Protein AF-A0A661QEM9-F1 (afdb_monomer_lite)

Structure (mmCIF, N/CA/C/O backbone):
data_AF-A0A661QEM9-F1
#
_entry.id   AF-A0A661QEM9-F1
#
loop_
_atom_site.group_PDB
_atom_site.id
_atom_site.type_symbol
_atom_site.label_atom_id
_atom_site.label_alt_id
_atom_site.label_comp_id
_atom_site.label_asym_id
_atom_site.label_entity_id
_atom_site.label_seq_id
_atom_site.pdbx_PDB_ins_code
_atom_site.Cartn_x
_atom_site.Cartn_y
_atom_site.Cartn_z
_atom_site.occupancy
_atom_site.B_iso_or_equiv
_atom_site.auth_seq_id
_atom_site.auth_comp_id
_atom_site.auth_asym_id
_atom_site.auth_atom_id
_atom_site.pdbx_PDB_model_num
ATOM 1 N N . MET A 1 1 ? -4.621 -4.789 -6.849 1.00 77.56 1 MET A N 1
ATOM 2 C CA . MET A 1 1 ? -5.264 -5.089 -5.533 1.00 77.56 1 MET A CA 1
ATOM 3 C C . MET A 1 1 ? -6.611 -5.780 -5.752 1.00 77.56 1 MET A C 1
ATOM 5 O O . MET A 1 1 ? -7.117 -5.709 -6.862 1.00 77.56 1 MET A O 1
ATOM 9 N N . LYS A 1 2 ? -7.202 -6.436 -4.737 1.00 87.25 2 LYS A N 1
ATOM 10 C CA . LYS A 1 2 ? -8.529 -7.093 -4.847 1.00 87.25 2 LYS A CA 1
ATOM 11 C C . LYS A 1 2 ? -9.705 -6.102 -4.887 1.00 87.25 2 LYS A C 1
ATOM 13 O O . LYS A 1 2 ? -10.734 -6.404 -5.480 1.00 87.25 2 LYS A O 1
ATOM 18 N N . LYS A 1 3 ? -9.569 -4.951 -4.220 1.00 89.50 3 LYS A N 1
ATOM 19 C CA . LYS A 1 3 ? -10.542 -3.844 -4.158 1.00 89.50 3 LYS A CA 1
ATOM 20 C C . LYS A 1 3 ? -9.791 -2.515 -4.027 1.00 89.50 3 LYS A C 1
ATOM 22 O O . LYS A 1 3 ? -8.589 -2.520 -3.756 1.00 89.50 3 LYS A O 1
ATOM 27 N N . ASP A 1 4 ? -10.500 -1.403 -4.201 1.00 91.62 4 ASP A N 1
ATOM 28 C CA . ASP A 1 4 ? -9.962 -0.065 -3.951 1.00 91.62 4 ASP A CA 1
ATOM 29 C C . ASP A 1 4 ? -9.961 0.243 -2.445 1.00 91.62 4 ASP A C 1
ATOM 31 O O . ASP A 1 4 ? -11.016 0.331 -1.816 1.00 91.62 4 ASP A O 1
ATOM 35 N N . TYR A 1 5 ? -8.762 0.404 -1.886 1.00 94.19 5 TYR A N 1
ATOM 36 C CA . TYR A 1 5 ? -8.525 0.808 -0.497 1.00 94.19 5 TYR A CA 1
ATOM 37 C C . TYR A 1 5 ? -7.778 2.145 -0.408 1.00 94.19 5 TYR A C 1
ATOM 39 O O . TYR A 1 5 ? -7.228 2.479 0.638 1.00 94.19 5 TYR A O 1
ATOM 47 N N . SER A 1 6 ? -7.748 2.927 -1.493 1.00 93.00 6 SER A N 1
ATOM 48 C CA . SER A 1 6 ? -6.955 4.162 -1.603 1.00 93.00 6 SER A CA 1
ATOM 49 C C . SER A 1 6 ? -7.284 5.224 -0.552 1.00 93.00 6 SER A C 1
ATOM 51 O O . SER A 1 6 ? -6.479 6.107 -0.278 1.00 93.00 6 SER A O 1
ATOM 53 N N . LYS A 1 7 ? -8.457 5.138 0.076 1.00 95.06 7 LYS A N 1
ATOM 54 C CA . LYS A 1 7 ? -8.879 6.057 1.140 1.00 95.06 7 LYS A CA 1
ATOM 55 C C . LYS A 1 7 ? -8.757 5.464 2.534 1.00 95.06 7 LYS A C 1
ATOM 57 O O . LYS A 1 7 ? -9.002 6.184 3.499 1.00 95.06 7 LYS A O 1
ATOM 62 N N . ASN A 1 8 ? -8.430 4.183 2.656 1.00 96.31 8 ASN A N 1
ATOM 63 C CA . ASN A 1 8 ? -8.427 3.459 3.917 1.00 96.31 8 ASN A CA 1
ATOM 64 C C . ASN A 1 8 ? -7.045 3.470 4.560 1.00 96.31 8 ASN A C 1
ATOM 66 O O . ASN A 1 8 ? -6.014 3.504 3.893 1.00 96.31 8 ASN A O 1
ATOM 70 N N . VAL A 1 9 ? -7.030 3.419 5.886 1.00 96.88 9 VAL A N 1
ATOM 71 C CA . VAL A 1 9 ? -5.785 3.364 6.651 1.00 96.88 9 VAL A CA 1
ATOM 72 C C . VAL A 1 9 ? -5.156 1.970 6.524 1.00 96.88 9 VAL A C 1
ATOM 74 O O . VAL A 1 9 ? -5.819 0.984 6.870 1.00 96.88 9 VAL A O 1
ATOM 77 N N . PRO A 1 10 ? -3.894 1.865 6.069 1.00 97.56 10 PRO A N 1
ATOM 78 C CA . PRO A 1 10 ? -3.149 0.617 6.109 1.00 97.56 10 PRO A CA 1
ATOM 79 C C . PRO A 1 10 ? -2.607 0.358 7.518 1.00 97.56 10 PRO A C 1
ATOM 81 O O . PRO A 1 10 ? -2.255 1.287 8.244 1.00 97.56 10 PRO A O 1
ATOM 84 N N . VAL A 1 11 ? -2.494 -0.911 7.887 1.00 97.75 11 VAL A N 1
ATOM 85 C CA . VAL A 1 11 ? -1.780 -1.391 9.078 1.00 97.75 11 VAL A CA 1
ATOM 86 C C . VAL A 1 11 ? -0.951 -2.608 8.693 1.00 97.75 11 VAL A C 1
ATOM 88 O O . VAL A 1 11 ? -1.385 -3.390 7.850 1.00 97.75 11 VAL A O 1
ATOM 91 N N . GLU A 1 12 ? 0.212 -2.805 9.308 1.00 97.69 12 GLU A N 1
ATOM 92 C CA . GLU A 1 12 ? 1.000 -4.018 9.073 1.00 97.69 12 GLU A CA 1
ATOM 93 C C . GLU A 1 12 ? 0.560 -5.122 10.032 1.00 97.69 12 GLU A C 1
ATOM 95 O O . GLU A 1 12 ? 0.449 -4.907 11.245 1.00 97.69 12 GLU A O 1
ATOM 100 N N . LEU A 1 13 ? 0.298 -6.307 9.483 1.00 98.38 13 LEU A N 1
ATOM 101 C CA . LEU A 1 13 ? -0.068 -7.489 10.251 1.00 98.38 13 LEU A CA 1
ATOM 102 C C . LEU A 1 13 ? 1.142 -8.403 10.461 1.00 98.38 13 LEU A C 1
ATOM 104 O O . LEU A 1 13 ? 2.122 -8.373 9.717 1.00 98.38 13 LEU A O 1
ATOM 108 N N . SER A 1 14 ? 1.065 -9.256 11.477 1.00 97.56 14 SER A N 1
ATOM 109 C CA . SER A 1 14 ? 1.968 -10.399 11.601 1.00 97.56 14 SER A CA 1
ATOM 110 C C . SER A 1 14 ? 1.809 -11.358 10.406 1.00 97.56 14 SER A C 1
ATOM 112 O O . SER A 1 14 ? 0.759 -11.351 9.761 1.00 97.56 14 SER A O 1
ATOM 114 N N . PRO A 1 15 ? 2.803 -12.219 10.107 1.00 95.69 15 PRO A N 1
ATOM 115 C CA . PRO A 1 15 ? 2.712 -13.161 8.983 1.00 95.69 15 PRO A CA 1
ATOM 116 C C . PRO A 1 15 ? 1.498 -14.105 9.041 1.00 95.69 15 PRO A C 1
ATOM 118 O O . PRO A 1 15 ? 0.897 -14.414 8.019 1.00 95.69 15 PRO A O 1
ATOM 121 N N . ASP A 1 16 ? 1.095 -14.522 10.243 1.00 96.88 16 ASP A N 1
ATOM 122 C CA . ASP A 1 16 ? -0.114 -15.322 10.506 1.00 96.88 16 ASP A CA 1
ATOM 123 C C . ASP A 1 16 ? -1.411 -14.485 10.541 1.00 96.88 16 ASP A C 1
ATOM 125 O O . ASP A 1 16 ? -2.509 -15.013 10.711 1.00 96.88 16 ASP A O 1
ATOM 129 N N . LYS A 1 17 ? -1.284 -13.162 10.393 1.00 96.69 17 LYS A N 1
ATOM 130 C CA . LYS A 1 17 ? -2.352 -12.157 10.354 1.00 96.69 17 LYS A CA 1
ATOM 131 C C . LYS A 1 17 ? -3.201 -12.097 11.631 1.00 96.69 17 LYS A C 1
ATOM 133 O O . LYS A 1 17 ? -4.315 -11.561 11.617 1.00 96.69 17 LYS A O 1
ATOM 138 N N . THR A 1 18 ? -2.691 -12.608 12.754 1.00 96.94 18 THR A N 1
ATOM 139 C CA . THR A 1 18 ? -3.410 -12.665 14.041 1.00 96.94 18 THR A CA 1
ATOM 140 C C . THR A 1 18 ? -3.330 -11.370 14.847 1.00 96.94 18 THR A C 1
ATOM 142 O O . THR A 1 18 ? -4.182 -11.141 15.702 1.00 96.94 18 THR A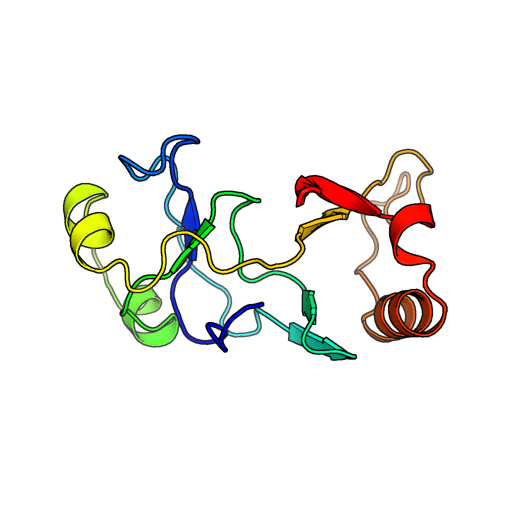 O 1
ATOM 145 N N . ARG A 1 19 ? -2.364 -10.489 14.557 1.00 96.94 19 ARG A N 1
ATOM 146 C CA . ARG A 1 19 ? -2.200 -9.200 15.249 1.00 96.94 19 ARG A CA 1
ATOM 147 C C . ARG A 1 19 ? -1.620 -8.112 14.348 1.00 96.94 19 ARG A C 1
ATOM 149 O O . ARG A 1 19 ? -0.981 -8.409 13.343 1.00 96.94 19 ARG A O 1
ATOM 156 N N . ILE A 1 20 ? -1.809 -6.852 14.741 1.00 98.06 20 ILE A N 1
ATOM 157 C CA . ILE A 1 20 ? -1.114 -5.702 14.144 1.00 98.06 20 ILE A CA 1
ATOM 158 C C . ILE A 1 20 ? 0.287 -5.584 14.754 1.00 98.06 20 ILE A C 1
ATOM 160 O O . ILE A 1 20 ? 0.441 -5.569 15.978 1.00 98.06 20 ILE A O 1
ATOM 164 N N . THR A 1 21 ? 1.298 -5.485 13.895 1.00 97.38 21 THR A N 1
AT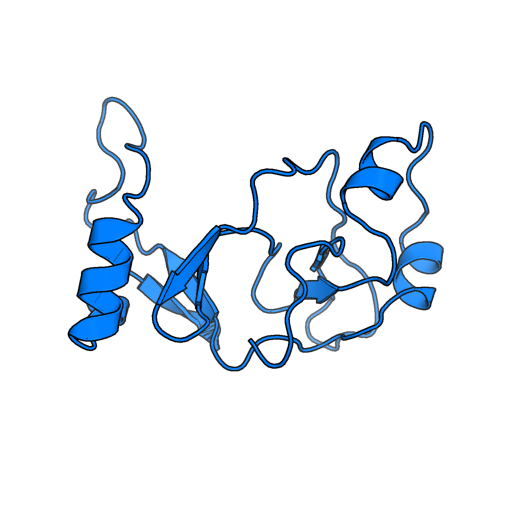OM 165 C CA . THR A 1 21 ? 2.711 -5.304 14.258 1.00 97.38 21 THR A CA 1
ATOM 166 C C . THR A 1 21 ? 3.169 -3.861 14.088 1.00 97.38 21 THR A C 1
ATOM 168 O O . THR A 1 21 ? 4.060 -3.428 14.814 1.00 97.38 21 THR A O 1
ATOM 171 N N . SER A 1 22 ? 2.549 -3.106 13.178 1.00 95.81 22 SER A N 1
ATOM 172 C CA . SER A 1 22 ? 2.866 -1.696 12.956 1.00 95.81 22 SER A CA 1
ATOM 173 C C . SER A 1 22 ? 1.637 -0.899 12.530 1.00 95.81 22 SER A C 1
ATOM 175 O O . SER A 1 22 ? 0.766 -1.396 11.816 1.00 95.81 22 SER A O 1
ATOM 177 N N . VAL A 1 23 ? 1.584 0.355 12.972 1.00 95.06 23 VAL A N 1
ATOM 178 C CA . VAL A 1 23 ? 0.522 1.314 12.652 1.00 95.06 23 VAL A CA 1
ATOM 179 C C . VAL A 1 23 ? 1.146 2.583 12.078 1.00 95.06 23 VAL A C 1
ATOM 181 O O . VAL A 1 23 ? 2.237 2.975 12.503 1.00 95.06 23 VAL A O 1
ATOM 184 N N . PRO A 1 24 ? 0.488 3.257 11.127 1.00 92.12 24 PRO A N 1
ATOM 185 C CA . PRO A 1 24 ? 1.025 4.482 10.563 1.00 92.12 24 PRO A CA 1
ATOM 186 C C . PRO A 1 24 ? 0.875 5.638 11.557 1.00 92.12 24 PRO A C 1
ATOM 188 O O . PRO A 1 24 ? -0.130 5.745 12.257 1.00 92.12 24 PRO A O 1
ATOM 191 N N . GLY A 1 25 ? 1.845 6.551 11.595 1.00 90.19 25 GLY A N 1
ATOM 192 C CA . GLY A 1 25 ? 1.748 7.775 12.399 1.00 90.19 25 GLY A CA 1
ATOM 193 C C . GLY A 1 25 ? 0.752 8.775 11.800 1.00 90.19 25 GLY A C 1
ATOM 194 O O . GLY A 1 25 ? -0.430 8.805 12.153 1.00 90.19 25 GLY A O 1
ATOM 195 N N . ALA A 1 26 ? 1.235 9.602 10.876 1.00 88.12 26 ALA A N 1
ATOM 196 C CA . ALA A 1 26 ? 0.411 10.446 10.017 1.00 88.12 26 ALA A CA 1
ATOM 197 C C . ALA A 1 26 ? 0.539 9.952 8.575 1.00 88.12 26 ALA A C 1
ATOM 199 O O . ALA A 1 26 ? 1.632 9.611 8.125 1.00 88.12 26 ALA A O 1
ATOM 200 N N . LEU A 1 27 ? -0.579 9.902 7.860 1.00 91.25 27 LEU A N 1
ATOM 201 C CA . LEU A 1 27 ? -0.615 9.457 6.471 1.00 91.25 27 LEU A CA 1
ATOM 202 C C . LEU A 1 27 ? -0.715 10.667 5.554 1.00 91.25 27 LEU A C 1
ATOM 204 O O . LEU A 1 27 ? -1.489 11.586 5.808 1.00 91.25 27 LEU A O 1
ATOM 208 N N . ASN A 1 28 ? 0.045 10.672 4.467 1.00 88.75 28 ASN A N 1
ATOM 209 C CA . ASN A 1 28 ? -0.100 11.710 3.458 1.00 88.75 28 ASN A CA 1
ATOM 210 C C . ASN A 1 28 ? -1.307 11.365 2.563 1.00 88.75 28 ASN A C 1
ATOM 212 O O . ASN A 1 28 ? -1.269 10.322 1.911 1.00 88.75 28 ASN A O 1
ATOM 216 N N . PRO A 1 29 ? -2.345 12.221 2.490 1.00 85.12 29 PRO A N 1
ATOM 217 C CA . PRO A 1 29 ? -3.555 11.948 1.711 1.00 85.12 29 PRO A CA 1
ATOM 218 C C . PRO A 1 29 ? -3.316 11.891 0.195 1.00 85.12 29 PRO A C 1
ATOM 220 O O . PRO A 1 29 ? -4.216 11.515 -0.547 1.00 85.12 29 PRO A O 1
ATOM 223 N N . ARG A 1 30 ? -2.118 12.258 -0.282 1.00 86.06 30 ARG A N 1
ATOM 224 C CA . ARG A 1 30 ? -1.698 12.064 -1.677 1.00 86.06 30 ARG A CA 1
ATOM 225 C C . ARG A 1 30 ? -1.464 10.590 -2.032 1.00 86.06 30 ARG A C 1
ATOM 227 O O . ARG A 1 30 ? -1.426 10.267 -3.213 1.00 86.06 30 ARG A O 1
ATOM 234 N N . TRP A 1 31 ? -1.266 9.722 -1.040 1.00 87.94 31 TRP A N 1
ATOM 235 C CA . TRP A 1 31 ? -1.020 8.296 -1.245 1.00 87.94 31 TRP A CA 1
ATOM 236 C C . TRP A 1 31 ? -2.267 7.453 -0.934 1.00 87.94 31 TRP A C 1
ATOM 238 O O . TRP A 1 31 ? -3.000 7.801 -0.008 1.00 87.94 31 TRP A O 1
ATOM 248 N N . PRO A 1 32 ? -2.461 6.316 -1.633 1.00 93.19 32 PRO A N 1
ATOM 249 C CA . PRO A 1 32 ? -1.654 5.815 -2.748 1.00 93.19 32 PRO A CA 1
ATOM 250 C C . PRO A 1 32 ? -1.925 6.553 -4.068 1.00 93.19 32 PRO A C 1
ATOM 252 O O . PRO A 1 32 ? -2.971 7.173 -4.246 1.00 93.19 32 PRO A O 1
ATOM 255 N N . VAL A 1 33 ? -0.996 6.434 -5.018 1.00 92.38 33 VAL A N 1
ATOM 256 C CA . VAL A 1 33 ? -1.177 6.919 -6.395 1.00 92.38 33 VAL A CA 1
ATOM 257 C C . VAL A 1 33 ? -1.569 5.745 -7.285 1.00 92.38 33 VAL A C 1
ATOM 259 O O . VAL A 1 33 ? -0.868 4.736 -7.309 1.00 92.38 33 VAL A O 1
ATOM 262 N N . LEU A 1 34 ? -2.685 5.876 -8.004 1.00 93.25 34 LEU A N 1
ATOM 263 C CA . LEU A 1 34 ? -3.140 4.876 -8.970 1.00 93.25 34 LEU A CA 1
ATOM 264 C C . LEU A 1 34 ? -2.193 4.832 -10.181 1.00 93.25 34 LEU A C 1
ATOM 266 O O . LEU A 1 34 ? -1.862 5.868 -10.759 1.00 93.25 34 LEU A O 1
ATOM 270 N N . LEU A 1 35 ? -1.788 3.625 -10.557 1.00 94.50 35 LEU A N 1
ATOM 271 C CA . LEU A 1 35 ? -1.012 3.297 -11.750 1.00 94.50 35 LEU A CA 1
ATOM 272 C C . LEU A 1 35 ? -1.901 2.545 -12.754 1.00 94.50 35 LEU A C 1
ATOM 274 O O . LEU A 1 35 ? -3.073 2.264 -12.481 1.00 94.50 35 LEU A O 1
ATOM 278 N N . ILE A 1 36 ? -1.359 2.218 -13.927 1.00 94.88 36 ILE A N 1
ATOM 279 C CA . ILE A 1 36 ? -2.077 1.376 -14.892 1.00 94.88 36 ILE A CA 1
ATOM 280 C C . ILE A 1 36 ? -2.329 -0.029 -14.319 1.00 94.88 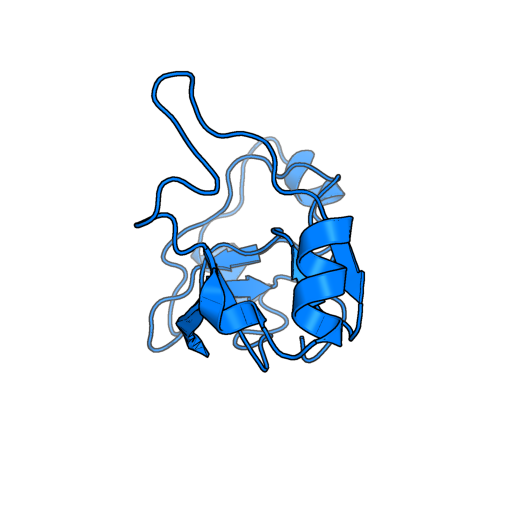36 ILE A C 1
ATOM 282 O O . ILE A 1 36 ? -1.710 -0.437 -13.337 1.00 94.88 36 ILE A O 1
ATOM 286 N N . ASP A 1 37 ? -3.288 -0.748 -14.901 1.00 92.62 37 ASP A N 1
ATOM 287 C CA . ASP A 1 37 ? -3.636 -2.129 -14.534 1.00 92.62 37 ASP A CA 1
ATOM 288 C C . ASP A 1 37 ? -3.968 -2.336 -13.044 1.00 92.62 37 ASP A C 1
ATOM 290 O O . ASP A 1 37 ? -3.767 -3.401 -12.467 1.00 92.62 37 ASP A O 1
ATOM 294 N N . SER A 1 38 ? -4.552 -1.311 -12.409 1.00 91.19 38 SER A N 1
ATOM 295 C CA . SER A 1 38 ? -4.978 -1.338 -10.997 1.00 91.19 38 SER A CA 1
ATOM 296 C C . SER A 1 38 ? -3.839 -1.591 -9.999 1.00 91.19 38 SER A C 1
ATOM 298 O O . SER A 1 38 ? -4.065 -2.084 -8.880 1.00 91.19 38 SER A O 1
ATOM 300 N N . PHE A 1 39 ? -2.616 -1.240 -10.396 1.00 93.19 39 PHE A N 1
ATOM 301 C CA . PHE A 1 39 ? -1.490 -1.089 -9.489 1.00 93.19 39 PHE A CA 1
ATOM 302 C C . PHE A 1 39 ? -1.593 0.228 -8.720 1.00 93.19 39 PHE A C 1
ATOM 304 O O . PHE A 1 39 ? -2.190 1.202 -9.174 1.00 93.19 39 PHE A O 1
ATOM 311 N N . TYR A 1 40 ? -0.992 0.259 -7.536 1.00 94.12 40 TYR A N 1
ATOM 312 C CA . TYR A 1 40 ? -0.936 1.445 -6.694 1.00 94.12 40 TYR A CA 1
ATOM 313 C C . TYR A 1 40 ? 0.489 1.624 -6.183 1.00 94.12 40 TYR A C 1
ATOM 315 O O . TYR A 1 40 ? 1.099 0.675 -5.693 1.00 94.12 40 TYR A O 1
ATOM 323 N N . LEU A 1 41 ? 1.012 2.844 -6.285 1.00 92.69 41 LEU A N 1
ATOM 324 C CA . LEU A 1 41 ? 2.281 3.227 -5.680 1.00 92.69 41 LEU A CA 1
ATOM 325 C C . LEU A 1 41 ? 2.026 3.765 -4.269 1.00 92.69 41 LEU A C 1
ATOM 327 O O . LEU A 1 41 ? 1.235 4.694 -4.091 1.00 92.69 41 LEU A O 1
ATOM 331 N N . GLY A 1 42 ? 2.718 3.209 -3.273 1.00 90.56 42 GLY A N 1
ATOM 332 C CA . GLY A 1 42 ? 2.591 3.617 -1.872 1.00 90.56 42 GLY A CA 1
ATOM 333 C C . GLY A 1 42 ? 1.257 3.213 -1.231 1.00 90.56 42 GLY A C 1
ATOM 334 O O . GLY A 1 42 ? 0.552 2.337 -1.718 1.00 90.56 42 GLY A O 1
ATOM 335 N N . GLY A 1 43 ? 0.916 3.839 -0.098 1.00 89.31 43 GLY A N 1
ATOM 336 C CA . GLY A 1 43 ? -0.347 3.585 0.622 1.00 89.31 43 GLY A CA 1
ATOM 337 C C . GLY A 1 43 ? -0.463 2.202 1.283 1.00 89.31 43 GLY A C 1
ATOM 338 O O . GLY A 1 43 ? -1.552 1.802 1.693 1.00 89.31 43 GLY A O 1
ATOM 339 N N . SER A 1 44 ? 0.652 1.484 1.409 1.00 93.62 44 SER A N 1
ATOM 340 C CA . SER A 1 44 ? 0.794 0.211 2.121 1.00 93.62 44 SER A CA 1
ATOM 341 C C . SER A 1 44 ? 1.956 0.279 3.115 1.00 93.62 44 SER A C 1
ATOM 343 O O . SER A 1 44 ? 2.823 1.144 2.999 1.00 93.62 44 SER A O 1
ATOM 345 N N . MET A 1 45 ? 1.999 -0.644 4.076 1.00 93.62 45 MET A N 1
ATOM 346 C CA . MET A 1 45 ? 3.093 -0.778 5.051 1.00 93.62 45 MET A CA 1
ATOM 347 C C . MET A 1 45 ? 4.043 -1.951 4.757 1.00 93.62 45 MET A C 1
ATOM 349 O O . MET A 1 45 ? 5.145 -1.984 5.297 1.00 93.62 45 MET A O 1
ATOM 353 N N . GLY A 1 46 ? 3.644 -2.874 3.881 1.00 93.62 46 GLY A N 1
ATOM 354 C CA . GLY A 1 46 ? 4.390 -4.087 3.559 1.00 93.62 46 GLY A CA 1
ATOM 355 C C . GLY A 1 46 ? 3.499 -5.149 2.904 1.00 93.62 46 GLY A C 1
ATOM 356 O O . GLY A 1 46 ? 2.302 -4.916 2.701 1.00 93.62 46 GLY A O 1
ATOM 357 N N . PRO A 1 47 ? 4.042 -6.336 2.583 1.00 95.06 47 PRO A N 1
ATOM 358 C CA . PRO A 1 47 ? 3.272 -7.415 1.961 1.00 95.06 47 PRO A CA 1
ATOM 359 C C . PRO A 1 47 ? 2.176 -7.978 2.884 1.00 95.06 47 PRO A C 1
ATOM 361 O O . PRO A 1 47 ? 1.194 -8.545 2.397 1.00 95.06 47 PRO A O 1
ATOM 364 N N . ASN A 1 48 ? 2.288 -7.791 4.208 1.00 97.31 48 ASN A N 1
ATOM 365 C CA . ASN A 1 48 ? 1.265 -8.207 5.171 1.00 97.31 48 ASN A CA 1
ATOM 366 C C . ASN A 1 48 ? 0.303 -7.079 5.557 1.00 97.31 48 ASN A C 1
ATOM 368 O O . ASN A 1 48 ? -0.400 -7.198 6.562 1.00 97.31 48 ASN A O 1
ATOM 372 N N . THR A 1 49 ? 0.221 -6.008 4.766 1.00 97.75 49 THR A N 1
ATOM 373 C CA . THR A 1 49 ? -0.718 -4.925 5.054 1.00 97.75 49 THR A CA 1
ATOM 374 C C . THR A 1 49 ? -2.165 -5.416 5.042 1.00 97.75 49 THR A C 1
ATOM 376 O O . THR A 1 49 ? -2.596 -6.128 4.135 1.00 97.75 49 THR A O 1
ATOM 379 N N . GLY A 1 50 ? -2.920 -4.998 6.054 1.00 97.88 50 GLY A N 1
ATOM 380 C CA . GLY A 1 50 ? -4.377 -4.999 6.068 1.00 97.88 50 GLY A CA 1
ATOM 381 C C . GLY A 1 50 ? -4.914 -3.570 6.013 1.00 97.88 50 GLY A C 1
ATOM 382 O O . GLY A 1 50 ? -4.202 -2.619 6.333 1.00 97.88 50 GLY A O 1
ATOM 383 N N . TYR A 1 51 ? -6.179 -3.419 5.635 1.00 98.00 51 TYR A N 1
ATOM 384 C CA . TYR A 1 51 ? -6.865 -2.127 5.630 1.00 98.00 51 TYR A CA 1
ATOM 385 C C . TYR A 1 51 ? -7.978 -2.115 6.664 1.00 98.00 51 TYR A C 1
ATOM 387 O O . TYR A 1 51 ? -8.717 -3.094 6.809 1.00 98.00 51 TYR A O 1
ATOM 395 N N . VAL A 1 52 ? -8.106 -0.997 7.377 1.00 98.00 52 VAL A N 1
ATOM 396 C CA . VAL A 1 52 ? -9.205 -0.765 8.322 1.00 98.00 52 VAL A CA 1
ATOM 397 C C . VAL A 1 52 ? -10.293 0.119 7.712 1.00 98.00 52 VAL A C 1
ATOM 399 O O . VAL A 1 52 ? -10.072 0.834 6.736 1.00 98.00 52 VAL A O 1
ATOM 402 N N . SER A 1 53 ? -11.482 0.098 8.310 1.00 97.56 53 SER A N 1
ATOM 403 C CA . SER A 1 53 ? -12.633 0.894 7.869 1.00 97.56 53 SER A CA 1
ATOM 404 C C . SER A 1 53 ? -12.449 2.408 8.016 1.00 97.56 53 SER A C 1
ATOM 406 O O . SER A 1 53 ? -13.171 3.163 7.370 1.00 97.56 53 SER A O 1
ATOM 408 N N . LEU A 1 54 ? -11.490 2.864 8.832 1.00 96.44 54 LEU A N 1
ATOM 409 C CA . LEU A 1 54 ? -11.177 4.286 8.970 1.00 96.44 54 LEU A CA 1
ATOM 410 C C . LEU A 1 54 ? -10.616 4.855 7.670 1.00 96.44 54 LEU A C 1
ATOM 412 O O . LEU A 1 54 ? -9.735 4.258 7.040 1.00 96.44 54 LEU A O 1
ATOM 416 N N . THR A 1 55 ? -11.080 6.054 7.328 1.00 95.88 55 THR A N 1
ATOM 417 C CA . THR A 1 55 ? -10.489 6.825 6.241 1.00 95.88 55 THR A CA 1
ATOM 418 C C . THR A 1 55 ? -9.179 7.471 6.695 1.00 95.88 55 THR A C 1
ATOM 420 O O . THR A 1 55 ? -8.989 7.777 7.876 1.00 95.88 55 THR A O 1
ATOM 423 N N . ILE A 1 56 ? -8.268 7.707 5.752 1.00 95.38 56 ILE A N 1
ATOM 424 C CA . ILE A 1 56 ? -7.013 8.436 5.983 1.00 95.38 56 ILE A CA 1
ATOM 425 C C . ILE A 1 56 ? -7.295 9.824 6.574 1.00 95.38 56 ILE A C 1
ATOM 427 O O . ILE A 1 56 ? -6.607 10.267 7.495 1.00 95.38 56 ILE A O 1
ATOM 431 N N . GLU A 1 57 ? -8.328 10.498 6.065 1.00 94.31 57 GLU A N 1
ATOM 432 C CA . GLU A 1 57 ? -8.735 11.824 6.519 1.00 94.31 57 GLU A CA 1
ATOM 433 C C . GLU A 1 57 ? -9.171 11.810 7.990 1.00 94.31 57 GLU A C 1
ATOM 435 O O . GLU A 1 57 ? -8.654 12.592 8.792 1.00 94.31 57 GLU A O 1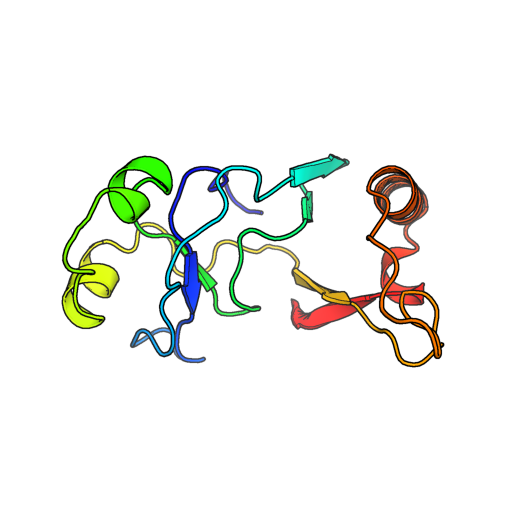
ATOM 440 N N . ASP A 1 58 ? -10.072 10.899 8.360 1.00 95.12 58 ASP A N 1
ATOM 441 C CA . ASP A 1 58 ? -10.568 10.795 9.734 1.00 95.12 58 ASP A CA 1
ATOM 442 C C . ASP A 1 58 ? -9.450 10.392 10.690 1.00 95.12 58 ASP A C 1
ATOM 444 O O . ASP A 1 58 ? -9.283 10.994 11.751 1.00 95.12 58 ASP A O 1
ATOM 448 N N . TYR A 1 59 ? -8.625 9.426 10.286 1.00 95.56 59 TYR A N 1
ATOM 449 C CA . TYR A 1 59 ? -7.489 8.973 11.078 1.00 95.56 59 TYR A CA 1
ATOM 450 C C . TYR A 1 59 ? -6.505 10.102 11.371 1.00 95.56 59 TYR A C 1
ATOM 452 O O . TYR A 1 59 ? -6.031 10.234 12.501 1.00 95.56 59 TYR A O 1
ATOM 460 N N . ASN A 1 60 ? -6.203 10.946 10.384 1.00 94.56 60 ASN A N 1
ATOM 461 C CA . ASN A 1 60 ? -5.299 12.080 10.554 1.00 94.56 60 ASN A CA 1
ATOM 462 C C . ASN A 1 60 ? -5.849 13.164 11.493 1.00 94.56 60 ASN A C 1
ATOM 464 O O . ASN A 1 60 ? -5.054 13.842 12.139 1.00 94.56 60 ASN A O 1
ATOM 468 N N . LYS A 1 61 ? -7.175 13.298 11.624 1.00 95.50 61 LYS A N 1
ATOM 469 C CA . LYS A 1 61 ? -7.817 14.247 12.553 1.00 95.50 61 LYS A CA 1
ATOM 470 C C . LYS A 1 61 ? -7.799 13.780 14.015 1.00 95.50 61 LYS A C 1
ATOM 472 O O . LYS A 1 61 ? -8.022 14.590 14.917 1.00 95.50 61 LYS A O 1
ATOM 477 N N . LEU A 1 62 ? -7.545 12.495 14.280 1.00 94.19 62 LEU A N 1
ATOM 478 C CA . LEU A 1 62 ? -7.519 11.956 15.642 1.00 94.19 62 LEU A CA 1
ATOM 479 C C . LEU A 1 62 ? -6.334 12.512 16.442 1.00 94.19 62 LEU A C 1
ATOM 481 O O . LEU A 1 62 ? -5.176 12.271 16.102 1.00 94.19 62 LEU A O 1
ATOM 485 N N . LYS A 1 63 ? -6.634 13.183 17.563 1.00 92.44 63 LYS A N 1
ATOM 486 C CA . LYS A 1 63 ? -5.621 13.653 18.528 1.00 92.44 63 LYS A CA 1
ATOM 487 C C . LYS A 1 63 ? -4.872 12.500 19.196 1.00 92.44 63 LYS A C 1
ATOM 489 O O . LYS A 1 63 ? -3.682 12.610 19.459 1.00 92.44 63 LYS A O 1
ATOM 494 N N . ILE A 1 64 ? -5.585 11.412 19.482 1.00 92.31 64 ILE A N 1
ATOM 495 C CA . ILE A 1 64 ? -5.043 10.193 20.084 1.00 92.31 64 ILE A CA 1
ATOM 496 C C . ILE A 1 64 ? -5.325 9.057 19.108 1.00 92.31 64 ILE A C 1
ATOM 498 O O . ILE A 1 64 ? -6.482 8.806 18.766 1.00 92.31 64 ILE A O 1
ATOM 502 N N . LYS A 1 65 ? -4.266 8.400 18.631 1.00 91.31 65 LYS A N 1
ATOM 503 C CA . LYS A 1 65 ? -4.395 7.274 17.703 1.00 91.31 65 LYS A CA 1
ATOM 504 C C . LYS A 1 65 ? -4.951 6.047 18.442 1.00 91.31 65 LYS A C 1
ATOM 506 O O . LYS A 1 65 ? -4.566 5.828 19.593 1.00 91.31 65 LYS A O 1
ATOM 511 N N . PRO A 1 66 ? -5.854 5.258 17.830 1.00 93.56 66 PRO A N 1
ATOM 512 C CA . PRO A 1 66 ? -6.402 4.072 18.481 1.00 93.56 66 PRO A CA 1
ATOM 513 C C . PRO A 1 66 ? -5.313 3.020 18.734 1.00 93.56 66 PRO A C 1
ATOM 515 O O . PRO A 1 66 ? -4.306 2.975 18.029 1.00 93.56 66 PRO A O 1
ATOM 518 N N . SER A 1 67 ? -5.530 2.148 19.720 1.00 95.00 67 SER A N 1
ATOM 519 C CA . SER A 1 67 ? -4.618 1.032 19.995 1.00 95.00 67 SER A CA 1
ATOM 520 C C . SER A 1 67 ? -4.633 -0.014 18.876 1.00 95.00 67 SER A C 1
ATOM 522 O O . SER A 1 67 ? -5.612 -0.124 18.132 1.00 95.00 67 SER A O 1
ATOM 524 N N . ASN A 1 68 ? -3.590 -0.848 18.814 1.00 96.06 68 ASN A N 1
ATOM 525 C CA . ASN A 1 68 ? -3.513 -1.970 17.873 1.00 96.06 68 ASN A CA 1
ATOM 526 C C . ASN A 1 68 ? -4.747 -2.881 17.971 1.00 96.06 68 ASN A C 1
ATOM 528 O O . ASN A 1 68 ? -5.345 -3.196 16.949 1.00 96.06 68 ASN A O 1
ATOM 532 N N . ASP A 1 69 ? -5.199 -3.235 19.177 1.00 95.44 69 ASP A N 1
ATOM 533 C CA . ASP A 1 69 ? -6.390 -4.081 19.357 1.00 95.44 69 ASP A CA 1
ATOM 534 C C . ASP A 1 69 ? -7.672 -3.416 18.844 1.00 95.44 69 ASP A C 1
ATOM 536 O O . ASP A 1 69 ? -8.560 -4.081 18.306 1.00 95.44 69 ASP A O 1
ATOM 540 N N . SER A 1 70 ? -7.776 -2.093 18.996 1.00 95.88 70 SER A N 1
ATOM 541 C CA . SER A 1 70 ? -8.920 -1.330 18.491 1.00 95.88 70 SER A CA 1
ATOM 542 C C . SER A 1 70 ? -8.910 -1.287 16.965 1.00 95.88 70 SER A C 1
ATOM 544 O O . SER A 1 70 ? -9.936 -1.546 16.344 1.00 95.88 70 SER A O 1
ATOM 546 N N . LEU A 1 71 ? -7.750 -1.026 16.354 1.00 97.31 71 LEU A N 1
ATOM 547 C CA . LEU A 1 71 ? -7.587 -1.032 14.898 1.00 97.31 71 LEU A CA 1
ATOM 548 C C . LEU A 1 71 ? -7.800 -2.427 14.304 1.00 97.31 71 LEU A C 1
ATOM 550 O O . LEU A 1 71 ? -8.415 -2.546 13.249 1.00 97.31 71 LEU A O 1
ATOM 554 N N . TYR A 1 72 ? -7.369 -3.486 14.993 1.00 97.94 72 TYR A N 1
ATOM 555 C CA . TYR A 1 72 ? -7.544 -4.861 14.525 1.00 97.94 72 TYR A CA 1
ATOM 556 C C . TYR A 1 72 ? -9.027 -5.219 14.356 1.00 97.94 72 TYR A C 1
ATOM 558 O O . TYR A 1 72 ? -9.403 -5.877 13.388 1.00 97.94 72 TYR A O 1
ATOM 566 N N . LYS A 1 73 ? -9.895 -4.729 15.251 1.00 97.56 73 LYS A N 1
ATOM 567 C CA . LYS A 1 73 ? -11.357 -4.902 15.151 1.00 97.56 73 LYS A CA 1
ATOM 568 C C . LYS A 1 73 ? -11.984 -4.142 13.979 1.00 97.56 73 LYS A C 1
ATOM 570 O O . LYS A 1 73 ? -13.099 -4.465 13.586 1.00 97.56 73 LYS A O 1
ATOM 575 N N . LEU A 1 74 ? -11.291 -3.141 13.440 1.00 97.94 74 LEU A N 1
ATOM 576 C CA . LEU A 1 74 ? -11.746 -2.328 12.311 1.00 97.94 74 LEU A CA 1
ATOM 577 C C . LEU A 1 74 ? -11.236 -2.848 10.961 1.00 97.94 74 LEU A C 1
ATOM 579 O O . LEU A 1 74 ? -11.549 -2.242 9.939 1.00 97.94 74 LEU A O 1
ATOM 583 N N . LEU A 1 75 ? -10.455 -3.935 10.936 1.00 98.06 75 LEU A N 1
ATOM 584 C CA . LEU A 1 75 ? -9.958 -4.543 9.701 1.00 98.06 75 LEU A CA 1
ATOM 585 C C . LEU A 1 75 ? -11.119 -4.959 8.789 1.00 98.06 75 LEU A C 1
ATOM 587 O O . LEU A 1 75 ? -11.960 -5.772 9.168 1.00 98.06 75 LEU A O 1
ATOM 591 N N . ILE A 1 76 ? -11.120 -4.425 7.569 1.00 97.88 76 ILE A N 1
ATOM 592 C CA . ILE A 1 76 ? -12.074 -4.766 6.504 1.00 97.88 76 ILE A CA 1
ATOM 593 C C . ILE A 1 76 ? -11.480 -5.754 5.499 1.00 97.88 76 ILE A C 1
ATOM 595 O O . ILE A 1 76 ? -12.219 -6.496 4.856 1.00 97.88 76 ILE A O 1
ATOM 599 N N . ASP A 1 77 ? -10.151 -5.794 5.391 1.00 97.62 77 ASP A N 1
ATOM 600 C CA . ASP A 1 77 ? -9.419 -6.792 4.619 1.00 97.62 77 ASP A CA 1
ATOM 601 C C . ASP A 1 77 ? -8.039 -7.018 5.244 1.00 97.62 77 ASP A C 1
ATOM 603 O O . ASP A 1 77 ? -7.328 -6.069 5.577 1.00 97.62 77 ASP A O 1
ATOM 607 N N . LYS A 1 78 ? -7.670 -8.287 5.418 1.00 97.38 78 LYS A N 1
ATOM 608 C CA . LYS A 1 78 ? -6.369 -8.700 5.961 1.00 97.38 78 LYS A CA 1
ATOM 609 C C . LYS A 1 78 ? -5.397 -9.118 4.862 1.00 97.38 78 LYS A C 1
ATOM 611 O O . LYS A 1 78 ? -4.220 -9.308 5.146 1.00 97.38 78 LYS A O 1
ATOM 616 N N . ASP A 1 79 ? -5.867 -9.307 3.632 1.00 95.88 79 ASP A N 1
ATOM 617 C CA . ASP A 1 79 ? -5.064 -9.793 2.516 1.00 95.88 79 ASP A CA 1
ATOM 618 C C . ASP A 1 79 ? -5.457 -9.127 1.180 1.00 95.88 79 ASP A C 1
ATOM 620 O O . ASP A 1 79 ? -5.989 -9.785 0.282 1.00 95.88 79 ASP A O 1
ATOM 624 N N . PRO A 1 80 ? -5.198 -7.819 1.021 1.00 95.44 80 PRO A N 1
ATOM 625 C CA . PRO A 1 80 ? -5.741 -7.007 -0.070 1.00 95.44 80 PRO A CA 1
ATOM 626 C C . PRO A 1 80 ? -4.986 -7.154 -1.402 1.00 95.44 80 PRO A C 1
ATOM 628 O O . PRO A 1 80 ? -5.500 -6.772 -2.460 1.00 95.44 80 PRO A O 1
ATOM 631 N N . PHE A 1 81 ? -3.760 -7.681 -1.376 1.00 95.12 81 PHE A N 1
ATOM 632 C CA . PHE A 1 81 ? -2.890 -7.753 -2.549 1.00 95.12 81 PHE A CA 1
ATOM 633 C C . PHE A 1 81 ? -3.068 -9.064 -3.311 1.00 95.12 81 PHE A C 1
ATOM 635 O O . PHE A 1 81 ? -3.123 -10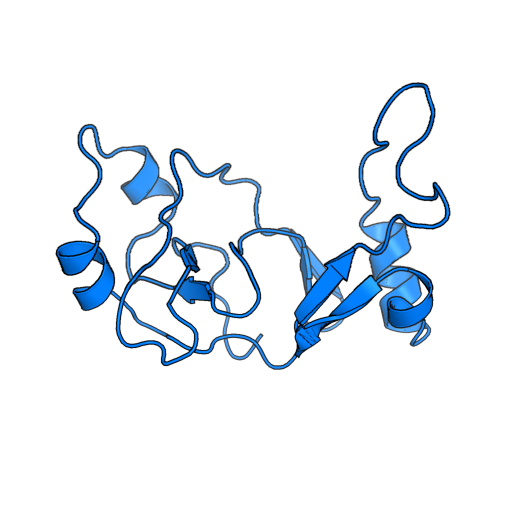.138 -2.707 1.00 95.12 81 PHE A O 1
ATOM 642 N N . ILE A 1 82 ? -3.144 -8.944 -4.636 1.00 94.69 82 ILE A N 1
ATOM 643 C CA . ILE A 1 82 ? -2.949 -10.058 -5.575 1.00 94.69 82 ILE A CA 1
ATOM 644 C C . ILE A 1 82 ? -1.452 -10.171 -5.843 1.00 94.69 82 ILE A C 1
ATOM 646 O O . ILE A 1 82 ? -0.895 -11.245 -5.684 1.00 94.69 82 ILE A O 1
ATOM 650 N N . GLU A 1 83 ? -0.825 -9.027 -6.128 1.00 94.94 83 GLU A N 1
ATOM 651 C CA . GLU A 1 83 ? 0.614 -8.886 -6.312 1.00 94.94 83 GLU A CA 1
ATOM 652 C C . GLU A 1 83 ? 1.143 -7.747 -5.440 1.00 94.94 83 GLU A C 1
ATOM 654 O O . GLU A 1 83 ? 0.417 -6.776 -5.178 1.00 94.94 83 GLU A O 1
ATOM 659 N N . PHE A 1 84 ? 2.387 -7.866 -4.983 1.00 95.19 84 PHE A N 1
ATOM 660 C CA . PHE A 1 84 ? 3.071 -6.829 -4.214 1.00 95.19 84 PHE A CA 1
ATOM 661 C C . PHE A 1 84 ? 4.536 -6.754 -4.627 1.00 95.19 84 PHE A C 1
ATOM 663 O O . PHE A 1 84 ? 5.262 -7.739 -4.528 1.00 95.19 84 PHE A O 1
ATOM 670 N N . TYR A 1 85 ? 4.975 -5.566 -5.026 1.00 95.06 85 TYR A N 1
ATOM 671 C CA . TYR A 1 85 ? 6.332 -5.318 -5.493 1.00 95.06 85 TYR A CA 1
ATOM 672 C C . TYR A 1 85 ? 7.031 -4.343 -4.551 1.00 95.06 85 TYR A C 1
ATOM 674 O O . TYR A 1 85 ? 6.471 -3.311 -4.176 1.00 95.06 85 TYR A O 1
ATOM 682 N N . GLN A 1 86 ? 8.264 -4.661 -4.173 1.00 91.62 86 GLN A N 1
ATOM 683 C CA . GLN A 1 86 ? 9.133 -3.767 -3.421 1.00 91.62 86 GLN A CA 1
ATOM 684 C C . GLN A 1 86 ? 10.256 -3.281 -4.327 1.00 91.62 86 GLN A C 1
ATOM 686 O O . GLN A 1 86 ? 10.835 -4.060 -5.076 1.00 91.62 86 GLN A O 1
ATOM 691 N N . ARG A 1 87 ? 10.571 -1.986 -4.255 1.00 87.50 87 ARG A N 1
ATOM 692 C CA . ARG A 1 87 ? 11.682 -1.402 -5.010 1.00 87.50 87 ARG A CA 1
ATOM 693 C C . ARG A 1 87 ? 12.974 -2.166 -4.726 1.00 87.50 87 ARG A C 1
ATOM 695 O O . ARG A 1 87 ? 13.350 -2.285 -3.560 1.00 87.50 87 ARG A O 1
ATOM 702 N N . ASN A 1 88 ? 13.641 -2.611 -5.785 1.00 81.94 88 ASN A N 1
ATOM 703 C CA . ASN A 1 88 ? 15.015 -3.073 -5.729 1.00 81.94 88 ASN A CA 1
ATOM 704 C C . ASN A 1 88 ? 15.925 -1.913 -6.150 1.00 81.94 88 ASN A C 1
ATOM 706 O O . ASN A 1 88 ? 15.845 -1.444 -7.282 1.00 81.94 88 ASN A O 1
ATOM 710 N N . ASP A 1 89 ? 16.745 -1.408 -5.234 1.00 71.44 89 ASP A N 1
ATOM 711 C CA . ASP A 1 89 ? 17.633 -0.270 -5.508 1.00 71.44 89 ASP A CA 1
ATOM 712 C C . ASP A 1 89 ? 19.106 -0.690 -5.577 1.00 71.44 89 ASP A C 1
ATOM 714 O O . ASP A 1 89 ? 19.988 0.164 -5.584 1.00 71.44 89 ASP A O 1
ATOM 718 N N . ASP A 1 90 ? 19.387 -1.994 -5.663 1.00 68.69 90 ASP A N 1
ATOM 719 C CA . ASP A 1 90 ? 20.751 -2.541 -5.660 1.00 68.69 90 ASP A CA 1
ATOM 720 C C . ASP A 1 90 ? 21.634 -1.962 -6.784 1.00 68.69 90 ASP A C 1
ATOM 722 O O . ASP A 1 90 ? 22.855 -1.898 -6.654 1.00 68.69 90 ASP A O 1
ATOM 726 N N . ASN A 1 91 ? 21.021 -1.467 -7.865 1.00 66.75 91 ASN A N 1
ATOM 727 C CA . ASN A 1 91 ? 21.714 -0.895 -9.022 1.00 66.75 91 ASN A CA 1
ATOM 728 C C . ASN A 1 91 ? 21.863 0.639 -8.986 1.00 66.75 91 ASN A C 1
ATOM 730 O O . ASN A 1 91 ? 22.308 1.221 -9.974 1.00 66.75 91 ASN A O 1
ATOM 734 N N . GLY A 1 92 ? 21.469 1.322 -7.902 1.00 67.44 92 GLY A N 1
ATOM 735 C CA . GLY A 1 92 ? 21.586 2.788 -7.828 1.00 67.44 92 GLY A CA 1
ATOM 736 C C . GLY A 1 92 ? 20.628 3.537 -8.759 1.00 67.44 92 GLY A C 1
ATOM 737 O O . GLY A 1 92 ? 20.892 4.669 -9.159 1.00 67.44 92 GLY A O 1
ATOM 738 N N . MET A 1 93 ? 19.529 2.900 -9.170 1.00 71.69 93 MET A N 1
ATOM 739 C CA . MET A 1 93 ? 18.626 3.473 -10.170 1.00 71.69 93 MET A CA 1
ATOM 740 C C . MET A 1 93 ? 17.724 4.559 -9.574 1.00 71.69 93 MET A C 1
ATOM 742 O O . MET A 1 93 ? 17.418 5.549 -10.236 1.00 71.69 93 MET A O 1
ATOM 746 N N . PHE A 1 94 ? 17.332 4.402 -8.308 1.00 72.81 94 PHE A N 1
ATOM 747 C CA . PHE A 1 94 ? 16.449 5.340 -7.615 1.00 72.81 94 PHE A CA 1
ATOM 748 C C . PHE A 1 94 ? 17.169 6.147 -6.533 1.00 72.81 94 PHE A C 1
ATOM 750 O O . PHE A 1 94 ? 16.532 6.943 -5.837 1.00 72.81 94 PHE A O 1
ATOM 757 N N . HIS A 1 95 ? 18.485 5.977 -6.402 1.00 70.88 95 HIS A N 1
ATOM 758 C CA . HIS A 1 95 ? 19.333 6.738 -5.496 1.00 70.88 95 HIS A CA 1
ATOM 759 C C . HIS A 1 95 ? 20.761 6.865 -6.028 1.00 70.88 95 HIS A C 1
ATOM 761 O O . HIS A 1 95 ? 21.278 5.966 -6.677 1.00 70.88 95 HIS A O 1
ATOM 767 N N . ASN A 1 96 ? 21.420 7.979 -5.728 1.00 70.31 96 ASN A N 1
ATOM 768 C CA . ASN A 1 96 ? 22.865 8.113 -5.893 1.00 70.31 96 ASN A CA 1
ATOM 769 C C . ASN A 1 96 ? 23.482 8.789 -4.660 1.00 70.31 96 ASN A C 1
ATOM 771 O O . ASN A 1 96 ? 22.818 8.970 -3.638 1.00 70.31 96 ASN A O 1
ATOM 775 N N . GLU A 1 97 ? 24.750 9.189 -4.763 1.00 71.44 97 GLU A N 1
ATOM 776 C CA . GLU A 1 97 ? 25.487 9.906 -3.710 1.00 71.44 97 GLU A CA 1
ATOM 777 C C . GLU A 1 97 ? 24.812 11.208 -3.238 1.00 71.44 97 GLU A C 1
ATOM 779 O O . GLU A 1 97 ? 25.060 11.657 -2.122 1.00 71.44 97 GLU A O 1
ATOM 784 N N . ASN A 1 98 ? 23.911 11.778 -4.046 1.00 71.88 98 ASN A N 1
ATOM 785 C CA . ASN A 1 98 ? 23.159 12.996 -3.738 1.00 71.88 98 ASN A CA 1
ATOM 786 C C . ASN A 1 98 ? 21.735 12.719 -3.215 1.00 71.88 98 ASN A C 1
ATOM 788 O O . ASN A 1 98 ? 20.970 13.657 -2.985 1.00 71.88 98 ASN A O 1
ATOM 792 N N . GLY A 1 99 ? 21.376 11.449 -2.999 1.00 65.44 99 GLY A N 1
ATOM 793 C CA . GLY A 1 99 ? 20.101 11.022 -2.423 1.00 65.44 99 GLY A CA 1
ATOM 794 C C . GLY A 1 99 ? 19.194 10.265 -3.394 1.00 65.44 99 GLY A C 1
ATOM 795 O O . GLY A 1 99 ? 19.566 9.938 -4.520 1.00 65.44 99 GLY A O 1
ATOM 796 N N . ALA A 1 100 ? 17.987 9.946 -2.922 1.00 65.94 100 ALA A N 1
ATOM 797 C CA . ALA A 1 100 ? 16.968 9.287 -3.729 1.00 65.94 100 ALA A CA 1
ATOM 798 C C . ALA A 1 100 ? 16.257 10.294 -4.639 1.00 65.94 100 ALA A C 1
ATOM 800 O O . ALA A 1 100 ? 15.725 11.298 -4.159 1.00 65.94 100 ALA A O 1
ATOM 801 N N . TRP A 1 101 ? 16.194 10.005 -5.936 1.00 68.56 101 TRP A N 1
ATOM 802 C CA . TRP A 1 101 ? 15.356 10.764 -6.863 1.00 68.56 101 TRP A CA 1
ATOM 803 C C . TRP A 1 101 ? 13.949 10.161 -6.824 1.00 68.56 101 TRP A C 1
ATOM 805 O O . TRP A 1 101 ? 13.780 8.949 -6.673 1.00 68.56 101 TRP A O 1
ATOM 815 N N . GLY A 1 102 ? 12.923 11.013 -6.875 1.00 64.88 102 GLY A N 1
ATOM 816 C CA . GLY A 1 102 ? 11.530 10.571 -6.797 1.00 64.88 102 GLY A CA 1
ATOM 817 C C . GLY A 1 102 ? 11.201 9.527 -7.868 1.00 64.88 102 GLY A C 1
ATOM 818 O O . GLY A 1 102 ? 11.734 9.565 -8.972 1.00 64.88 102 GLY A O 1
ATOM 819 N N . ILE A 1 103 ? 10.311 8.594 -7.540 1.00 72.25 103 ILE A N 1
ATOM 820 C CA . ILE A 1 103 ? 9.876 7.568 -8.486 1.00 72.25 103 ILE A CA 1
ATOM 821 C C . ILE A 1 103 ? 8.887 8.202 -9.473 1.00 72.25 103 ILE A C 1
ATOM 823 O O . ILE A 1 103 ? 7.815 8.660 -9.070 1.00 72.25 103 ILE A O 1
ATOM 827 N N . ASP A 1 104 ? 9.240 8.222 -10.758 1.00 84.50 104 ASP A N 1
ATOM 828 C CA . ASP A 1 104 ? 8.350 8.689 -11.820 1.00 84.50 104 ASP A CA 1
ATOM 829 C C . ASP A 1 104 ? 7.264 7.642 -12.113 1.00 84.50 104 ASP A C 1
ATOM 831 O O . ASP A 1 104 ? 7.534 6.524 -12.557 1.00 84.50 104 ASP A O 1
ATOM 835 N N . THR A 1 105 ? 6.006 8.016 -11.884 1.00 90.19 105 THR A N 1
ATOM 836 C CA . THR A 1 105 ? 4.851 7.164 -12.193 1.00 90.19 105 THR A CA 1
ATOM 837 C C . THR A 1 105 ? 4.747 6.826 -13.679 1.00 90.19 105 THR A C 1
ATOM 839 O O . THR A 1 105 ? 4.253 5.751 -14.010 1.00 90.19 105 THR A O 1
ATOM 842 N N . ALA A 1 106 ? 5.221 7.695 -14.583 1.00 91.94 106 ALA A N 1
ATOM 843 C CA . ALA A 1 106 ? 5.226 7.413 -16.016 1.00 91.94 106 ALA A CA 1
ATOM 844 C C . ALA A 1 106 ? 6.193 6.272 -16.352 1.00 91.94 106 ALA A C 1
ATOM 846 O O . ALA A 1 106 ? 5.831 5.377 -17.115 1.00 91.94 106 ALA A O 1
ATOM 847 N N . PHE A 1 107 ? 7.369 6.262 -15.721 1.00 90.69 107 PHE A N 1
ATOM 848 C CA . PHE A 1 107 ? 8.335 5.176 -15.845 1.00 90.69 107 PHE A CA 1
ATOM 849 C C . PHE A 1 107 ? 7.771 3.850 -15.321 1.00 90.69 107 PHE A C 1
ATOM 851 O O . PHE A 1 107 ? 7.787 2.864 -16.052 1.00 90.69 107 PHE A O 1
ATOM 858 N N . ILE A 1 108 ? 7.185 3.821 -14.113 1.00 92.38 108 ILE A N 1
ATOM 859 C CA . ILE A 1 108 ? 6.580 2.577 -13.598 1.00 92.38 108 ILE A CA 1
ATOM 860 C C . ILE A 1 108 ? 5.457 2.089 -14.519 1.00 92.38 108 ILE A C 1
ATOM 862 O O . ILE A 1 108 ? 5.375 0.901 -14.812 1.00 92.38 108 ILE A O 1
ATOM 866 N N . ASN A 1 109 ? 4.600 2.991 -15.004 1.00 95.19 109 ASN A N 1
ATOM 867 C CA . ASN A 1 109 ? 3.531 2.618 -15.929 1.00 95.19 109 ASN A CA 1
ATOM 868 C C . ASN A 1 109 ? 4.076 2.024 -17.236 1.00 95.19 109 ASN A C 1
ATOM 870 O O . ASN A 1 109 ? 3.446 1.147 -17.817 1.00 95.19 109 ASN A O 1
ATOM 874 N N . ASP A 1 110 ? 5.228 2.488 -17.715 1.00 95.06 110 ASP A N 1
ATOM 875 C CA . ASP A 1 110 ? 5.874 1.896 -18.883 1.00 95.06 110 ASP A CA 1
ATOM 876 C C . ASP A 1 110 ? 6.429 0.495 -18.588 1.00 95.06 110 ASP A C 1
ATOM 878 O O . ASP A 1 110 ? 6.213 -0.413 -19.389 1.00 95.06 110 ASP A O 1
ATOM 882 N N . LEU A 1 111 ? 7.036 0.288 -17.412 1.00 93.69 111 LEU A N 1
ATOM 883 C CA . LEU A 1 111 ? 7.472 -1.040 -16.963 1.00 93.69 111 LEU A CA 1
ATOM 884 C C . LEU A 1 111 ? 6.304 -2.021 -16.847 1.00 93.69 111 LEU A C 1
ATOM 886 O O . LEU A 1 111 ? 6.419 -3.147 -17.318 1.00 93.69 111 LEU A O 1
ATOM 890 N N . ILE A 1 112 ? 5.173 -1.600 -16.266 1.00 94.94 112 ILE A N 1
ATOM 891 C CA . ILE A 1 112 ? 3.966 -2.438 -16.171 1.00 94.94 112 ILE A CA 1
ATOM 892 C C . ILE A 1 112 ? 3.488 -2.823 -17.576 1.00 94.94 112 ILE A C 1
ATOM 894 O O . ILE A 1 112 ? 3.264 -3.996 -17.854 1.00 94.94 112 ILE A O 1
ATOM 898 N N . ARG A 1 113 ? 3.404 -1.854 -18.498 1.00 96.44 113 ARG A N 1
ATOM 899 C CA . ARG A 1 113 ? 2.939 -2.093 -19.874 1.00 96.44 113 ARG A CA 1
ATOM 900 C C . ARG A 1 113 ? 3.824 -3.083 -20.633 1.00 96.44 113 ARG A C 1
ATOM 902 O O . ARG A 1 113 ? 3.330 -3.795 -21.504 1.00 96.44 113 ARG A O 1
ATOM 909 N N . LYS A 1 114 ? 5.127 -3.067 -20.356 1.00 96.56 114 LYS A N 1
ATOM 910 C CA . LYS A 1 114 ? 6.129 -3.903 -21.025 1.00 96.56 114 LYS A CA 1
ATOM 911 C C . LYS A 1 114 ? 6.405 -5.226 -20.308 1.00 96.56 114 LYS A C 1
ATOM 913 O O . LYS A 1 114 ? 7.212 -5.991 -20.821 1.00 96.56 114 LYS A O 1
ATOM 918 N N . ASP A 1 115 ? 5.755 -5.486 -19.173 1.00 94.62 115 ASP A N 1
ATOM 919 C CA . ASP A 1 115 ? 6.027 -6.641 -18.306 1.00 94.62 115 ASP A CA 1
ATOM 920 C C . ASP A 1 115 ? 7.488 -6.684 -17.801 1.00 94.62 115 ASP A C 1
ATOM 922 O O . ASP A 1 115 ? 8.154 -7.713 -17.791 1.00 94.62 115 ASP A O 1
ATOM 926 N N . GLN A 1 116 ? 8.014 -5.516 -17.408 1.00 94.00 116 GLN A N 1
ATOM 927 C CA . GLN A 1 116 ? 9.411 -5.306 -16.990 1.00 94.00 116 GLN A CA 1
ATOM 928 C C . GLN A 1 116 ? 9.543 -4.823 -15.537 1.00 94.00 116 GLN A C 1
ATOM 930 O O . GLN A 1 116 ? 10.581 -4.292 -15.141 1.00 94.00 116 GLN A O 1
ATOM 935 N N . LEU A 1 117 ? 8.501 -4.973 -14.712 1.00 92.06 117 LEU A N 1
ATOM 936 C CA . LEU A 1 117 ? 8.565 -4.576 -13.299 1.00 92.06 117 LEU A CA 1
ATOM 937 C C . LEU A 1 117 ? 9.720 -5.267 -12.561 1.00 92.06 117 LEU A C 1
ATOM 939 O O . LEU A 1 117 ? 10.415 -4.623 -11.777 1.00 92.06 117 LEU A O 1
ATOM 943 N N . GLU A 1 118 ? 9.951 -6.551 -12.828 1.00 92.25 118 GLU A N 1
ATOM 944 C CA . GLU A 1 118 ? 10.946 -7.346 -12.099 1.00 92.25 118 GLU A CA 1
ATOM 945 C C . GLU A 1 118 ? 12.407 -6.969 -12.405 1.00 92.25 118 GLU A C 1
ATOM 947 O O . GLU A 1 118 ? 13.313 -7.360 -11.674 1.00 92.25 118 GLU A O 1
ATOM 952 N N . GLU A 1 119 ? 12.653 -6.131 -13.419 1.00 89.62 119 GLU A N 1
ATOM 953 C CA . GLU A 1 119 ? 13.983 -5.560 -13.674 1.00 89.62 119 GLU A CA 1
ATOM 954 C C . GLU A 1 119 ? 14.406 -4.555 -12.587 1.00 89.62 119 GLU A C 1
ATOM 956 O O . GLU A 1 119 ? 15.598 -4.347 -12.355 1.00 89.62 119 GLU A O 1
ATOM 961 N N . TYR A 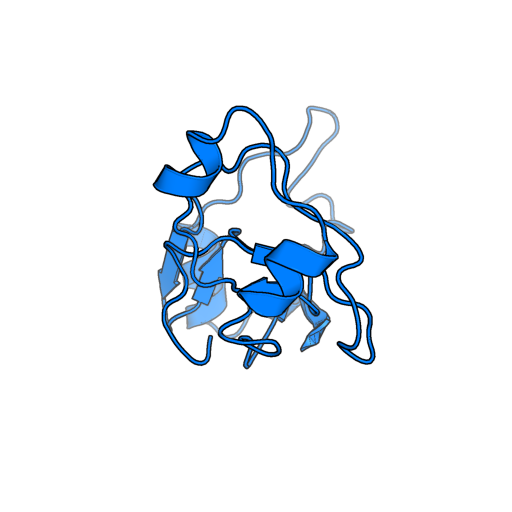1 120 ? 13.431 -3.939 -11.906 1.00 88.50 120 TYR A N 1
ATOM 962 C CA . TYR A 1 120 ? 13.643 -2.848 -10.943 1.00 88.50 120 TYR A CA 1
ATOM 963 C C . TYR A 1 120 ? 12.948 -3.070 -9.594 1.00 88.50 120 TYR A C 1
ATOM 965 O O . TYR A 1 120 ? 13.167 -2.322 -8.636 1.00 88.50 120 TYR A O 1
ATOM 973 N N . PHE A 1 121 ? 12.086 -4.076 -9.495 1.00 91.50 121 PHE A N 1
ATOM 974 C CA . PHE A 1 121 ? 11.308 -4.373 -8.303 1.00 91.50 121 PHE A CA 1
ATOM 975 C C . PHE A 1 121 ? 11.358 -5.868 -7.998 1.00 91.50 121 PHE A C 1
ATOM 977 O O . PHE A 1 121 ? 11.320 -6.698 -8.893 1.00 91.50 121 PHE A O 1
ATOM 984 N N . VAL A 1 122 ? 11.395 -6.233 -6.720 1.00 93.12 122 VAL A N 1
ATOM 985 C CA . VAL A 1 122 ? 11.243 -7.626 -6.295 1.00 93.12 122 VAL A CA 1
ATOM 986 C C . VAL A 1 122 ? 9.773 -7.903 -6.029 1.00 93.12 122 VAL A C 1
ATOM 988 O O . VAL A 1 122 ? 9.134 -7.199 -5.239 1.00 93.12 122 VAL A O 1
ATOM 991 N N . ARG A 1 123 ? 9.242 -8.953 -6.652 1.00 95.31 123 ARG A N 1
ATOM 992 C CA . ARG A 1 123 ? 7.910 -9.464 -6.344 1.00 95.31 123 ARG A CA 1
ATOM 993 C C . ARG A 1 123 ? 7.926 -10.204 -5.006 1.00 95.31 123 ARG A C 1
ATOM 995 O O . ARG A 1 123 ? 8.626 -11.196 -4.836 1.00 95.31 123 ARG A O 1
ATOM 1002 N N . LEU A 1 124 ? 7.144 -9.718 -4.049 1.00 94.38 124 LEU A N 1
ATOM 1003 C CA . LEU A 1 124 ? 6.962 -10.327 -2.725 1.00 94.38 124 LEU A CA 1
ATOM 1004 C C . LEU A 1 124 ? 5.625 -11.066 -2.592 1.00 94.38 124 LEU A C 1
ATOM 1006 O O . LEU A 1 124 ? 5.422 -11.792 -1.617 1.00 94.38 124 LEU A O 1
ATOM 1010 N N . LYS A 1 125 ? 4.707 -10.861 -3.544 1.00 91.69 125 LYS A N 1
ATOM 1011 C CA . LYS A 1 125 ? 3.435 -11.574 -3.683 1.00 91.69 125 LYS A CA 1
ATOM 1012 C C . LYS A 1 125 ? 2.983 -11.562 -5.138 1.00 91.69 125 LYS A C 1
ATOM 1014 O O . LYS A 1 125 ? 3.242 -10.536 -5.801 1.00 91.69 125 LYS A O 1
#

pLDDT: mean 90.89, std 8.7, range [64.88, 98.38]

Sequence (125 aa):
MKKDYSKNVPVELSPDKTRITSVPGALNPRWPVLLIDSFYLGGSMGPNTGYVSLTIEDYNKLKIKPSNDSLYKLLIDKDPFIEFYQRNDDNGMFHNENGAWGIDTAFINDLIRKDQLEEYFVRLK

Foldseek 3Di:
DQDDCFFWFKFAADPVRPWTPGGDDQDDNPPFDAAPPRDTRDRYDDQQIFTFPDTSVRQNPDPDHDDRVVRSVRTPGRHRDPKDKAFDCVPCPQHDPVGGDDDDSVVVNVCVVVVNSVVGIDIPD

Radius of gyration: 15.52 Å; chains: 1; bounding box: 38×30×41 Å

Secondary structure (DSSP, 8-state):
--S--TTEEEEEEPTTSSSEEE--SS--TTPSEE-GGG-EES--SSTTEEEEEEEHHHHHH-SSPPPHHHHHTTEEES---S--EEE--TTSSSEETTEEPPPPHHHHHHHHHHT-GGGTEEE--